Protein AF-A0A0J0YNX7-F1 (afdb_monomer)

Sequence (78 aa):
MVNRGETIVDGAVDPHDILRLQGIEALARYIVQEVQEDYRLQGVKISDKHIEEIIRQMLRRVNIVDAGETGFIAGEQV

Foldseek 3Di:
DDDFLDDPDDDDDDLVSCCVGVRLVSSLVVQLVVVCVVCVVVVHDDDSVVSSVVSCVVPPKDAACDQPPHPDDHRDID

pLDDT: mean 90.9, std 5.97, range [67.06, 96.81]

Mean predicted aligned error: 5.32 Å

Nearest PDB structures (foldseek):
  6psu-assembly1_J  TM=9.444E-01  e=2.441E-06  Escherichia coli
  4mex-assembly2_J  TM=9.582E-01  e=5.731E-06  Escherichia coli K-12
  6jcy-assembly1_D  TM=8.699E-01  e=1.638E-05  Mycobacterium tuberculosis H37Rv
  4oiq-assembly1_D  TM=9.294E-01  e=3.159E-05  Thermus thermophilus HB8
  5x22-assembly1_D  TM=9.222E-01  e=3.602E-05  Thermus thermophilus HB8

Solvent-accessible surface area (backbone atoms only — not comparable to full-atom values): 4959 Å² total; per-residue (Å²): 139,86,60,89,73,60,83,88,69,92,76,86,82,57,64,69,53,36,38,75,54,62,28,67,68,52,34,52,53,49,52,50,52,56,54,48,50,56,34,52,76,72,73,48,89,78,63,67,65,65,52,49,60,48,51,59,60,72,65,63,64,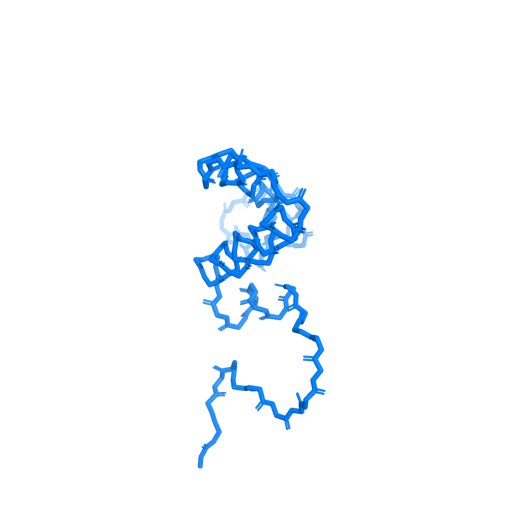47,71,36,81,71,36,85,95,53,93,60,53,67,72,38,77,82

Radius of gyration: 16.34 Å; Cα contacts (8 Å, |Δi|>4): 51; chains: 1; bounding box: 42×16×41 Å

Structure (mmCIF, N/CA/C/O backbone):
data_AF-A0A0J0YNX7-F1
#
_entry.id   AF-A0A0J0YNX7-F1
#
loop_
_atom_site.group_PDB
_atom_site.id
_atom_site.type_symbol
_atom_site.label_atom_id
_atom_site.label_alt_id
_atom_site.label_comp_id
_atom_site.label_asym_id
_atom_site.label_entity_id
_atom_site.label_seq_id
_atom_site.pdbx_PDB_ins_code
_atom_site.Cartn_x
_atom_site.Cartn_y
_atom_site.Cartn_z
_atom_site.occupancy
_atom_site.B_iso_or_equiv
_atom_site.auth_seq_id
_atom_site.auth_comp_id
_atom_site.auth_asym_id
_atom_site.auth_atom_id
_atom_site.pdbx_PDB_model_num
ATOM 1 N N . MET A 1 1 ? -16.989 1.886 -22.570 1.00 67.06 1 MET A N 1
ATOM 2 C CA . MET A 1 1 ? -15.511 1.978 -22.573 1.00 67.06 1 MET A CA 1
ATOM 3 C C . MET A 1 1 ? -15.039 1.425 -21.249 1.00 67.06 1 MET A C 1
ATOM 5 O O . MET A 1 1 ? -15.711 1.703 -20.270 1.00 67.06 1 MET A O 1
ATOM 9 N N . VAL A 1 2 ? -13.961 0.644 -21.245 1.00 74.94 2 VAL A N 1
ATOM 10 C CA . VAL A 1 2 ? -13.373 0.053 -20.032 1.00 74.94 2 VAL A CA 1
ATOM 11 C C . VAL A 1 2 ? -12.057 0.772 -19.748 1.00 74.94 2 VAL A C 1
ATOM 13 O O . VAL A 1 2 ? -11.275 0.985 -20.679 1.00 74.94 2 VAL A O 1
ATOM 16 N N . ASN A 1 3 ? -11.824 1.164 -18.496 1.00 80.81 3 ASN A N 1
ATOM 17 C CA . ASN A 1 3 ? -10.625 1.882 -18.064 1.00 80.81 3 ASN A CA 1
ATOM 18 C C . ASN A 1 3 ? -9.598 0.945 -17.411 1.00 80.81 3 ASN A C 1
ATOM 20 O O . ASN A 1 3 ? -9.925 -0.111 -16.871 1.00 80.81 3 ASN A O 1
ATOM 24 N N . ARG A 1 4 ? -8.317 1.333 -17.439 1.00 75.38 4 ARG A N 1
ATOM 25 C CA . ARG A 1 4 ? -7.248 0.564 -16.785 1.00 75.38 4 ARG A CA 1
ATOM 26 C C . ARG A 1 4 ? -7.515 0.485 -15.276 1.00 75.38 4 ARG A C 1
ATOM 28 O O . ARG A 1 4 ? -7.641 1.517 -14.629 1.00 75.38 4 ARG A O 1
ATOM 35 N N . GLY A 1 5 ? -7.552 -0.733 -14.735 1.00 76.12 5 GLY A N 1
ATOM 36 C CA . GLY A 1 5 ? -7.820 -0.979 -13.313 1.00 76.12 5 GLY A CA 1
ATOM 37 C C . GLY A 1 5 ? -9.301 -1.097 -12.944 1.00 76.12 5 GLY A C 1
ATOM 38 O O . GLY A 1 5 ? -9.594 -1.209 -11.758 1.0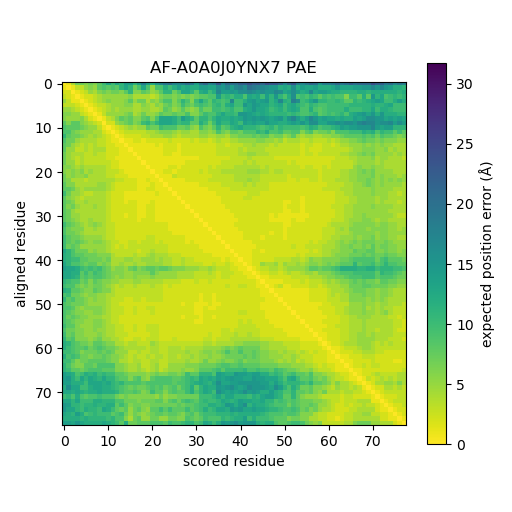0 76.12 5 GLY A O 1
ATOM 39 N N . GLU A 1 6 ? -10.212 -1.077 -13.923 1.00 81.62 6 GLU A N 1
ATOM 40 C CA . GLU A 1 6 ? -11.638 -1.344 -13.720 1.00 81.62 6 GLU A CA 1
ATOM 41 C C . GLU A 1 6 ? -11.887 -2.844 -13.502 1.00 81.62 6 GLU A C 1
ATOM 43 O O . GLU A 1 6 ? -11.370 -3.683 -14.243 1.00 81.62 6 GLU A O 1
ATOM 48 N N . THR A 1 7 ? -12.672 -3.181 -12.477 1.00 80.06 7 THR A N 1
ATOM 49 C CA . THR A 1 7 ? -13.057 -4.563 -12.171 1.00 80.06 7 THR A CA 1
ATOM 50 C C . THR A 1 7 ? -13.993 -5.095 -13.252 1.00 80.06 7 THR A C 1
ATOM 52 O O . THR A 1 7 ? -15.037 -4.508 -13.521 1.00 80.06 7 THR A O 1
ATOM 55 N N . ILE A 1 8 ? -13.624 -6.222 -13.862 1.00 83.12 8 ILE A N 1
ATOM 56 C CA . ILE A 1 8 ? -14.389 -6.845 -14.959 1.00 83.12 8 ILE A CA 1
ATOM 57 C C . ILE A 1 8 ? -15.216 -8.045 -14.465 1.00 83.12 8 ILE A C 1
ATOM 59 O O . ILE A 1 8 ? -16.196 -8.431 -15.096 1.00 83.12 8 ILE A O 1
ATOM 63 N N . VAL A 1 9 ? -14.832 -8.634 -13.332 1.00 82.31 9 VAL A N 1
ATOM 64 C CA . VAL A 1 9 ? -15.449 -9.826 -12.735 1.00 82.31 9 VAL A CA 1
ATOM 65 C C . VAL A 1 9 ? -15.568 -9.656 -11.227 1.00 82.31 9 VAL A C 1
ATOM 67 O O . VAL A 1 9 ? -14.672 -9.090 -10.603 1.00 82.31 9 VAL A O 1
ATOM 70 N N . ASP A 1 10 ? -16.659 -10.167 -10.656 1.00 78.50 10 ASP A N 1
ATOM 71 C CA . ASP A 1 10 ? -16.867 -10.188 -9.207 1.00 78.50 10 ASP A CA 1
ATOM 72 C C . ASP A 1 10 ? -15.881 -11.135 -8.511 1.00 78.50 10 ASP A C 1
ATOM 74 O O . ASP A 1 10 ? -15.521 -12.192 -9.037 1.00 78.50 10 ASP A O 1
ATOM 78 N N . GLY A 1 11 ? -15.470 -10.766 -7.299 1.00 83.00 11 GLY A N 1
ATOM 79 C CA . GLY A 1 11 ? -14.568 -11.561 -6.474 1.00 83.00 11 GLY A CA 1
ATOM 80 C C . GLY A 1 11 ? -13.713 -10.713 -5.541 1.00 83.00 11 GLY A C 1
ATOM 81 O O . GLY A 1 11 ? -13.841 -9.490 -5.485 1.00 83.00 11 GLY A O 1
ATOM 82 N N . ALA A 1 12 ? -12.833 -11.386 -4.800 1.00 83.75 12 ALA A N 1
ATOM 83 C CA . ALA A 1 12 ? -11.830 -10.716 -3.984 1.00 83.75 12 ALA A CA 1
ATOM 84 C C . ALA A 1 12 ? -10.812 -10.004 -4.884 1.00 83.75 12 ALA A C 1
ATOM 86 O O . ALA A 1 12 ? -10.360 -10.558 -5.888 1.00 83.75 12 ALA A O 1
ATOM 87 N N . VAL A 1 13 ? -10.449 -8.780 -4.513 1.00 85.69 13 VAL A N 1
ATOM 88 C CA . VAL A 1 13 ? -9.480 -7.987 -5.269 1.00 85.69 13 VAL A CA 1
ATOM 89 C C . VAL A 1 13 ? -8.066 -8.460 -4.933 1.00 85.69 13 VAL A C 1
ATOM 91 O O . VAL A 1 13 ? -7.718 -8.588 -3.760 1.00 85.69 13 VAL A O 1
ATOM 94 N N . ASP A 1 14 ? -7.236 -8.697 -5.953 1.00 90.94 14 ASP A N 1
ATOM 95 C CA . ASP A 1 14 ? -5.823 -9.037 -5.759 1.00 90.94 14 ASP A CA 1
ATOM 96 C C . ASP A 1 14 ? -5.004 -7.768 -5.423 1.00 90.94 14 ASP A C 1
ATOM 98 O O . ASP A 1 14 ? -4.920 -6.850 -6.251 1.00 90.94 14 ASP A O 1
ATOM 102 N N . PRO A 1 15 ? -4.348 -7.696 -4.246 1.00 91.69 15 PRO A N 1
ATOM 103 C CA . PRO A 1 15 ? -3.482 -6.579 -3.868 1.00 91.69 15 PRO A CA 1
ATOM 104 C C . PRO A 1 15 ? -2.365 -6.270 -4.882 1.00 91.69 15 PRO A C 1
ATOM 106 O O . PRO A 1 15 ? -1.992 -5.106 -5.062 1.00 91.69 15 PRO A O 1
ATOM 109 N N . HIS A 1 16 ? -1.828 -7.284 -5.568 1.00 90.50 16 HIS A N 1
ATOM 110 C CA . HIS A 1 16 ? -0.798 -7.093 -6.590 1.00 90.50 16 HIS A CA 1
ATOM 111 C C . HIS A 1 16 ? -1.344 -6.375 -7.828 1.00 90.50 16 HIS A C 1
ATOM 113 O O . HIS A 1 16 ? -0.637 -5.554 -8.424 1.00 90.50 16 HIS A O 1
ATOM 119 N N . ASP A 1 17 ? -2.604 -6.620 -8.190 1.00 92.06 17 ASP A N 1
ATOM 120 C CA . ASP A 1 17 ? -3.260 -5.918 -9.291 1.00 92.06 17 ASP A CA 1
ATOM 121 C C . ASP A 1 17 ? -3.596 -4.475 -8.925 1.00 92.06 17 ASP A C 1
ATOM 123 O O . ASP A 1 17 ? -3.356 -3.578 -9.739 1.00 92.06 17 ASP A O 1
ATOM 127 N N . ILE A 1 18 ? -4.037 -4.214 -7.688 1.00 92.81 18 ILE A N 1
ATOM 128 C CA . ILE A 1 18 ? -4.217 -2.839 -7.194 1.00 92.81 18 ILE A CA 1
ATOM 129 C C . ILE A 1 18 ? -2.894 -2.074 -7.301 1.00 92.81 18 ILE A C 1
ATOM 131 O O . ILE A 1 18 ? -2.853 -0.991 -7.884 1.00 92.81 18 ILE A O 1
ATOM 135 N N . LEU A 1 19 ? -1.788 -2.649 -6.817 1.00 92.19 19 LEU A N 1
ATOM 136 C CA . LEU A 1 19 ? -0.476 -2.001 -6.881 1.00 92.19 19 LEU A CA 1
ATOM 137 C C . LEU A 1 19 ? -0.048 -1.697 -8.321 1.00 92.19 19 LEU A C 1
ATOM 139 O O . LEU A 1 19 ? 0.410 -0.594 -8.617 1.00 92.19 19 LEU A O 1
ATOM 143 N N . ARG A 1 20 ? -0.204 -2.667 -9.225 1.00 90.19 20 ARG A N 1
ATOM 144 C CA . ARG A 1 20 ? 0.258 -2.575 -10.616 1.00 90.19 20 ARG A CA 1
ATOM 145 C C . ARG A 1 20 ? -0.595 -1.642 -11.480 1.00 90.19 20 ARG A C 1
ATOM 147 O O . ARG A 1 20 ? -0.079 -1.037 -12.427 1.00 90.19 20 ARG A O 1
ATOM 154 N N . LEU A 1 21 ? -1.896 -1.565 -11.206 1.00 92.31 21 LEU A N 1
ATOM 155 C CA . LEU A 1 21 ? -2.862 -0.842 -12.037 1.00 92.31 21 LEU A CA 1
ATOM 156 C C . LEU A 1 21 ? -3.260 0.514 -11.447 1.00 92.31 21 LEU A C 1
ATOM 158 O O . LEU A 1 21 ? -3.437 1.457 -12.215 1.00 92.31 21 LEU A O 1
ATOM 162 N N . GLN A 1 22 ? -3.376 0.610 -10.121 1.00 91.75 22 GLN A N 1
ATOM 163 C CA . GLN A 1 22 ? -3.891 1.782 -9.400 1.00 91.75 22 GLN A CA 1
ATOM 164 C C . GLN A 1 22 ? -2.837 2.458 -8.500 1.00 91.75 22 GLN A C 1
ATOM 166 O O . GLN A 1 22 ? -3.011 3.612 -8.112 1.00 91.75 22 GLN A O 1
ATOM 171 N N . GLY A 1 23 ? -1.723 1.781 -8.206 1.00 92.25 23 GLY A N 1
ATOM 172 C CA . GLY A 1 23 ? -0.567 2.348 -7.509 1.00 92.25 23 GLY A CA 1
ATOM 173 C C . GLY A 1 23 ? -0.569 2.161 -5.988 1.00 92.25 23 GLY A C 1
ATOM 174 O O . GLY A 1 23 ? -1.481 1.589 -5.390 1.00 92.25 23 GLY A O 1
ATOM 175 N N . ILE A 1 24 ? 0.498 2.664 -5.356 1.00 94.19 24 ILE A N 1
ATOM 176 C CA . ILE A 1 24 ? 0.788 2.473 -3.924 1.00 94.19 24 ILE A CA 1
ATOM 177 C C . ILE A 1 24 ? -0.313 3.045 -3.029 1.00 94.19 24 ILE A C 1
ATOM 179 O O . ILE A 1 24 ? -0.720 2.394 -2.071 1.00 94.19 24 ILE A O 1
ATOM 183 N N . GLU A 1 25 ? -0.812 4.244 -3.330 1.00 94.69 25 GLU A N 1
ATOM 184 C CA . GLU A 1 25 ? -1.825 4.877 -2.484 1.00 94.69 25 GLU A CA 1
ATOM 185 C C . GLU A 1 25 ? -3.150 4.108 -2.477 1.00 94.69 25 GLU A C 1
ATOM 187 O O . GLU A 1 25 ? -3.801 4.006 -1.438 1.00 94.69 25 GLU A O 1
ATOM 192 N N . ALA A 1 26 ? -3.552 3.563 -3.630 1.00 94.25 26 ALA A N 1
ATOM 193 C CA . ALA A 1 26 ? -4.758 2.752 -3.740 1.00 94.25 26 ALA A CA 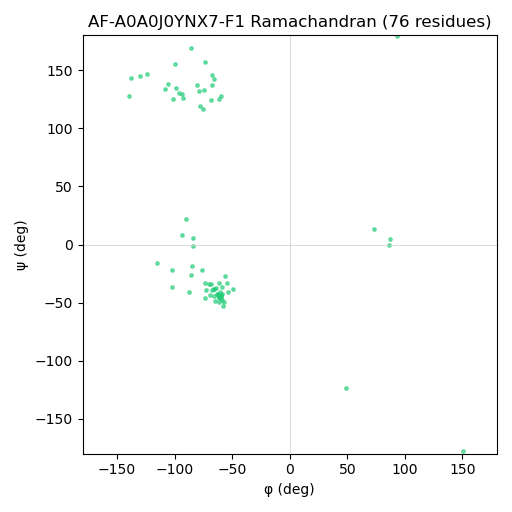1
ATOM 194 C C . ALA A 1 26 ? -4.614 1.456 -2.936 1.00 94.25 26 ALA A C 1
ATOM 196 O O . ALA A 1 26 ? -5.507 1.120 -2.161 1.00 94.25 26 ALA A O 1
ATOM 197 N N . LEU A 1 27 ? -3.456 0.792 -3.043 1.00 95.25 27 LEU A N 1
ATOM 198 C CA . LEU A 1 27 ? -3.153 -0.401 -2.257 1.00 95.25 27 LEU A CA 1
ATOM 199 C C . LEU A 1 27 ? -3.149 -0.105 -0.751 1.00 95.25 27 LEU A C 1
ATOM 201 O O . LEU A 1 27 ? -3.730 -0.860 0.022 1.00 95.25 27 LEU A O 1
ATOM 205 N N . ALA A 1 28 ? -2.518 0.991 -0.325 1.00 95.81 28 ALA A N 1
ATOM 206 C CA . ALA A 1 28 ? -2.451 1.349 1.087 1.00 95.81 28 ALA A CA 1
ATOM 207 C C . ALA A 1 28 ? -3.849 1.592 1.671 1.00 95.81 28 ALA A C 1
ATOM 209 O O . ALA A 1 28 ? -4.176 1.036 2.717 1.00 95.81 28 ALA A O 1
ATOM 210 N N . ARG A 1 29 ? -4.699 2.354 0.968 1.00 95.81 29 ARG A N 1
ATOM 211 C CA . ARG A 1 29 ? -6.092 2.580 1.386 1.00 95.81 29 ARG A CA 1
ATOM 212 C C . ARG A 1 29 ? -6.884 1.279 1.465 1.00 95.81 29 ARG A C 1
ATOM 214 O O . ARG A 1 29 ? -7.579 1.075 2.455 1.00 95.81 29 ARG A O 1
ATOM 221 N N . TYR A 1 30 ? -6.741 0.412 0.464 1.00 95.25 30 TYR A N 1
ATOM 222 C CA . TYR A 1 30 ? -7.391 -0.896 0.443 1.00 95.25 30 TYR A CA 1
ATOM 223 C C . TYR A 1 30 ? -7.006 -1.735 1.669 1.00 95.25 30 TYR A C 1
ATOM 225 O O . TYR A 1 30 ? -7.881 -2.156 2.419 1.00 95.25 30 TYR A O 1
ATOM 233 N N . ILE A 1 31 ? -5.705 -1.900 1.941 1.00 95.75 31 ILE A N 1
ATOM 234 C CA . ILE A 1 31 ? -5.242 -2.702 3.085 1.00 95.75 31 ILE A CA 1
ATOM 235 C C . ILE A 1 31 ? -5.716 -2.096 4.413 1.00 95.75 31 ILE A C 1
ATOM 237 O O . ILE A 1 31 ? -6.158 -2.837 5.287 1.00 95.75 31 ILE A O 1
ATOM 241 N N . VAL A 1 32 ? -5.649 -0.768 4.584 1.00 96.81 32 VAL A N 1
ATOM 242 C CA . VAL A 1 32 ? -6.136 -0.120 5.815 1.00 96.81 32 VAL A CA 1
ATOM 243 C C . VAL A 1 32 ? -7.623 -0.396 6.026 1.00 96.81 32 VAL A C 1
ATOM 245 O O . VAL A 1 32 ? -8.017 -0.714 7.145 1.00 96.81 32 VAL A O 1
ATOM 248 N N . GLN A 1 33 ? -8.443 -0.302 4.976 1.00 95.50 33 GLN A N 1
ATOM 249 C CA . GLN A 1 33 ? -9.882 -0.548 5.072 1.00 95.50 33 GLN A CA 1
ATOM 250 C C . GLN A 1 33 ? -10.206 -2.000 5.429 1.00 95.50 33 GLN A C 1
ATOM 252 O O . GLN A 1 33 ? -10.964 -2.207 6.375 1.00 95.50 33 GLN A O 1
ATOM 257 N N . GLU A 1 34 ? -9.601 -2.967 4.736 1.00 94.50 34 GLU A N 1
ATOM 258 C CA . GLU A 1 34 ? -9.817 -4.400 4.983 1.00 94.50 34 GLU A CA 1
ATOM 259 C C . GLU A 1 34 ? -9.394 -4.789 6.404 1.00 94.50 34 GLU A C 1
ATOM 261 O O . GLU A 1 34 ? -10.173 -5.362 7.164 1.00 94.50 34 GLU A O 1
ATOM 266 N N . VAL A 1 35 ? -8.188 -4.385 6.821 1.00 95.19 35 VAL A N 1
ATOM 267 C CA . VAL A 1 35 ? -7.694 -4.676 8.173 1.00 95.19 35 VAL A CA 1
ATOM 268 C C . VAL A 1 35 ? -8.577 -3.998 9.223 1.00 95.19 35 VAL A C 1
ATOM 270 O O . VAL A 1 35 ? -8.916 -4.614 10.230 1.00 95.19 35 VAL A O 1
ATOM 273 N N . GLN A 1 36 ? -8.994 -2.747 9.014 1.00 95.88 36 GLN A N 1
ATOM 274 C CA . GLN A 1 36 ? -9.884 -2.086 9.967 1.00 95.88 36 GLN A CA 1
ATOM 275 C C . GLN A 1 36 ? -11.252 -2.767 10.081 1.00 95.88 36 GLN A C 1
ATOM 277 O O . GLN A 1 36 ? -11.795 -2.818 11.183 1.00 95.88 36 GLN A O 1
ATOM 282 N N . GLU A 1 37 ? -11.823 -3.272 8.985 1.00 94.69 37 GLU A N 1
ATOM 283 C CA . GLU A 1 37 ? -13.099 -3.998 9.006 1.00 94.69 37 GLU A CA 1
ATOM 284 C C . GLU A 1 37 ? -13.011 -5.234 9.916 1.00 94.69 37 GLU A C 1
ATOM 286 O O . GLU A 1 37 ? -13.832 -5.385 10.823 1.00 94.69 37 GLU A O 1
ATOM 291 N N . ASP A 1 38 ? -11.957 -6.040 9.780 1.00 94.81 38 ASP A N 1
ATOM 292 C CA . ASP A 1 38 ? -11.740 -7.233 10.607 1.00 94.81 38 ASP A CA 1
ATOM 293 C C . ASP A 1 38 ? -11.584 -6.906 12.100 1.00 94.81 38 ASP A C 1
ATOM 295 O O . ASP A 1 38 ? -12.179 -7.562 12.964 1.00 94.81 38 ASP A O 1
ATOM 299 N N . TYR A 1 39 ? -10.813 -5.866 12.432 1.00 95.06 39 TYR A N 1
ATOM 300 C CA . TYR A 1 39 ? -10.638 -5.433 13.823 1.00 95.06 39 TYR A CA 1
ATOM 301 C C . TYR A 1 39 ? -11.934 -4.853 14.405 1.00 95.06 39 TYR A C 1
ATOM 303 O O . TYR A 1 39 ? -12.279 -5.148 15.556 1.00 95.06 39 TYR A O 1
ATOM 311 N N . ARG A 1 40 ? -12.698 -4.094 13.603 1.00 94.00 40 ARG A N 1
ATOM 312 C CA . ARG A 1 40 ? -14.034 -3.611 13.980 1.00 94.00 40 ARG A CA 1
ATOM 313 C C . ARG A 1 40 ? -14.981 -4.769 14.279 1.00 94.00 40 ARG A C 1
ATOM 315 O O . ARG A 1 40 ? -15.668 -4.713 15.299 1.00 94.00 40 ARG A O 1
ATOM 322 N N . LEU A 1 41 ? -14.992 -5.815 13.449 1.00 94.81 41 LEU A N 1
ATOM 323 C CA . LEU A 1 41 ? -15.832 -7.005 13.639 1.00 94.81 41 LEU A CA 1
ATOM 324 C C . LEU A 1 41 ? -15.515 -7.741 14.947 1.00 94.81 41 LEU A C 1
ATOM 326 O O . LEU A 1 41 ? -16.415 -8.267 15.598 1.00 94.81 41 LEU A O 1
ATOM 330 N N . GLN A 1 42 ? -14.253 -7.725 15.376 1.00 92.38 42 GLN A N 1
ATOM 331 C CA . GLN A 1 42 ? -13.809 -8.310 16.646 1.00 92.38 42 GLN A CA 1
ATOM 332 C C . GLN A 1 42 ? -14.003 -7.372 17.852 1.00 92.38 42 GLN A C 1
ATOM 334 O O . GLN A 1 42 ? -13.692 -7.741 18.985 1.00 92.38 42 GLN A O 1
ATOM 339 N N . GLY A 1 43 ? -14.511 -6.153 17.635 1.00 93.56 43 GLY A N 1
ATOM 340 C CA . GLY A 1 43 ? -14.714 -5.147 18.679 1.00 93.56 43 GLY A CA 1
ATOM 341 C C . GLY A 1 43 ? -13.423 -4.496 19.186 1.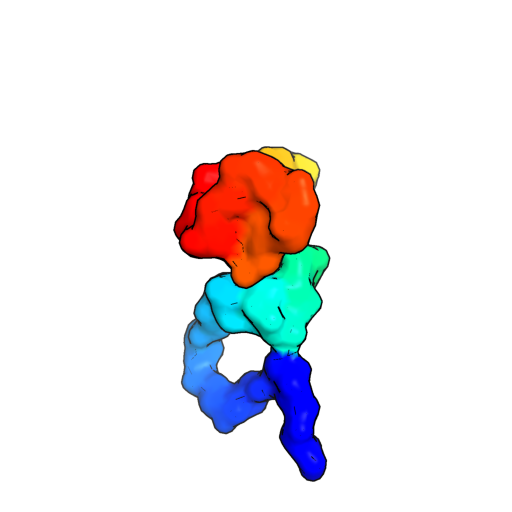00 93.56 43 GLY A C 1
ATOM 342 O O . GLY A 1 43 ? -13.437 -3.828 20.223 1.00 93.56 43 GLY A O 1
ATOM 343 N N . VAL A 1 44 ? -12.305 -4.670 18.477 1.00 96.12 44 VAL A N 1
ATOM 344 C CA . VAL A 1 44 ? -10.996 -4.129 18.852 1.00 96.12 44 VAL A CA 1
ATOM 345 C C . VAL A 1 44 ? -10.761 -2.810 18.120 1.00 96.12 44 VAL A C 1
ATOM 347 O O . VAL A 1 44 ? -10.904 -2.716 16.906 1.00 96.12 44 VAL A O 1
ATOM 350 N N . LYS A 1 45 ? -10.368 -1.766 18.858 1.00 93.38 45 LYS A N 1
ATOM 351 C CA . LYS A 1 45 ? -10.006 -0.469 18.271 1.00 93.38 45 LYS A CA 1
ATOM 352 C C . LYS A 1 45 ? -8.507 -0.416 18.003 1.00 93.38 45 LYS A C 1
ATOM 354 O O . LYS A 1 45 ? -7.715 -0.586 18.927 1.00 93.38 45 LYS A O 1
ATOM 359 N N . ILE A 1 46 ? -8.132 -0.105 16.768 1.00 94.50 46 ILE A N 1
ATOM 360 C CA . ILE A 1 46 ? -6.748 0.132 16.352 1.00 94.50 46 ILE A CA 1
ATOM 361 C C . ILE A 1 46 ? -6.667 1.444 15.564 1.00 94.50 46 ILE A C 1
ATOM 363 O O . ILE A 1 46 ? -7.607 1.825 14.871 1.00 94.50 46 ILE A O 1
ATOM 367 N N . SER A 1 47 ? -5.563 2.175 15.714 1.00 95.75 47 SER A N 1
ATOM 368 C CA . SER A 1 47 ? -5.309 3.387 14.929 1.00 95.75 47 SER A CA 1
ATOM 369 C C . SER A 1 47 ? -4.772 3.025 13.547 1.00 95.75 47 SER A C 1
ATOM 371 O O . SER A 1 47 ? -3.848 2.214 13.454 1.00 95.75 47 SER A O 1
ATOM 373 N N . ASP A 1 48 ? -5.270 3.705 12.510 1.00 95.81 48 ASP A N 1
ATOM 374 C CA . ASP A 1 48 ? -4.794 3.574 11.125 1.00 95.81 48 ASP A CA 1
ATOM 375 C C . ASP A 1 48 ? -3.272 3.686 11.025 1.00 95.81 48 ASP A C 1
ATOM 377 O O . ASP A 1 48 ? -2.639 2.901 10.324 1.00 95.81 48 ASP A O 1
ATOM 381 N N . LYS A 1 49 ? -2.660 4.572 11.825 1.00 96.44 49 LYS A N 1
ATOM 382 C CA . LYS A 1 49 ? -1.209 4.774 11.839 1.00 96.44 49 LYS A CA 1
ATOM 383 C C . LYS A 1 49 ? -0.442 3.470 12.060 1.00 96.44 49 LYS A C 1
ATOM 385 O O . LYS A 1 49 ? 0.577 3.255 11.419 1.00 96.44 49 LYS A O 1
ATOM 390 N N . HIS A 1 50 ? -0.902 2.585 12.946 1.00 96.19 50 HIS A N 1
ATOM 391 C CA . HIS A 1 50 ? -0.208 1.313 13.179 1.00 96.19 50 HIS A CA 1
ATOM 392 C C . HIS A 1 50 ? -0.238 0.408 11.947 1.00 96.19 50 HIS A C 1
ATOM 394 O O . HIS A 1 50 ? 0.760 -0.241 11.641 1.00 96.19 50 HIS A O 1
ATOM 400 N N . ILE A 1 51 ? -1.359 0.400 11.230 1.00 96.31 51 ILE A N 1
ATOM 401 C CA . ILE A 1 51 ? -1.527 -0.371 10.000 1.00 96.31 51 ILE A CA 1
ATOM 402 C C . ILE A 1 51 ? -0.648 0.237 8.897 1.00 96.31 51 ILE A C 1
ATOM 404 O O . ILE A 1 51 ? 0.087 -0.478 8.219 1.00 96.31 51 ILE A O 1
ATOM 408 N N . GLU A 1 52 ? -0.629 1.563 8.776 1.00 96.12 52 GLU A N 1
ATOM 409 C CA . GLU A 1 52 ? 0.211 2.289 7.819 1.00 96.12 52 GLU A CA 1
ATOM 410 C C . GLU A 1 52 ? 1.714 2.052 8.040 1.00 96.12 52 GLU A C 1
ATOM 412 O O . GLU A 1 52 ? 2.459 1.866 7.075 1.00 96.12 52 GLU A O 1
ATOM 417 N N . GLU A 1 53 ? 2.178 2.010 9.296 1.00 96.81 53 GLU A N 1
ATOM 418 C CA . GLU A 1 53 ? 3.574 1.685 9.624 1.00 96.81 53 GLU A CA 1
ATOM 419 C C . GLU A 1 53 ? 3.982 0.292 9.106 1.00 96.81 53 GLU A C 1
ATOM 421 O O . GLU A 1 53 ? 5.117 0.108 8.641 1.00 96.81 53 GLU A O 1
ATOM 426 N N . ILE A 1 54 ? 3.056 -0.676 9.156 1.00 96.06 54 ILE A N 1
ATOM 427 C CA . ILE A 1 54 ? 3.245 -2.042 8.646 1.00 96.06 54 ILE A CA 1
ATOM 428 C C . ILE A 1 54 ? 3.214 -2.051 7.115 1.00 96.06 54 ILE A C 1
ATOM 430 O O . ILE A 1 54 ? 4.109 -2.628 6.497 1.00 96.06 54 ILE A O 1
ATOM 434 N N . ILE A 1 55 ? 2.252 -1.367 6.487 1.00 95.44 55 ILE A N 1
ATOM 435 C CA . ILE A 1 55 ? 2.145 -1.281 5.019 1.00 95.44 55 ILE A CA 1
ATOM 436 C C . ILE A 1 55 ? 3.409 -0.666 4.419 1.00 95.44 55 ILE A C 1
ATOM 438 O O . ILE A 1 55 ? 3.959 -1.190 3.449 1.00 95.44 55 ILE A O 1
ATOM 442 N N . ARG A 1 56 ? 3.951 0.390 5.039 1.00 94.44 56 ARG A N 1
ATOM 443 C CA . ARG A 1 56 ? 5.238 0.974 4.626 1.00 94.44 56 ARG A CA 1
ATOM 444 C C . ARG A 1 56 ? 6.369 -0.050 4.639 1.00 94.44 56 ARG A C 1
ATOM 446 O O . ARG A 1 56 ? 7.351 0.093 3.918 1.00 94.44 56 ARG A O 1
ATOM 453 N N . GLN A 1 57 ? 6.244 -1.073 5.475 1.00 94.75 57 GLN A N 1
ATOM 454 C CA . GLN A 1 57 ? 7.198 -2.160 5.591 1.00 94.75 57 GLN A CA 1
ATOM 455 C C . GLN A 1 57 ? 7.014 -3.300 4.612 1.00 94.75 57 GLN A C 1
ATOM 457 O O . GLN A 1 57 ? 8.009 -3.889 4.192 1.00 94.75 57 GLN A O 1
ATOM 462 N N . MET A 1 58 ? 5.795 -3.507 4.142 1.00 94.19 58 MET A N 1
ATOM 463 C CA . MET A 1 58 ? 5.515 -4.402 3.025 1.00 94.19 58 MET A CA 1
ATOM 464 C C . MET A 1 58 ? 6.037 -3.832 1.695 1.00 94.19 58 MET A C 1
ATOM 466 O O . MET A 1 58 ? 6.524 -4.581 0.854 1.00 94.19 58 MET A O 1
ATOM 470 N N . LEU A 1 59 ? 6.011 -2.505 1.524 1.00 91.31 59 LEU A N 1
ATOM 471 C CA . LEU A 1 59 ? 6.366 -1.807 0.278 1.00 91.31 59 LEU A CA 1
ATOM 472 C C . LEU A 1 59 ? 7.849 -1.412 0.157 1.00 91.31 59 LEU A C 1
ATOM 474 O O . LEU A 1 59 ? 8.194 -0.491 -0.578 1.00 91.31 59 LEU A O 1
ATOM 478 N N . ARG A 1 60 ? 8.739 -2.075 0.899 1.00 92.12 60 ARG A N 1
ATOM 479 C CA . ARG A 1 60 ? 10.160 -1.690 0.972 1.00 92.12 60 ARG A CA 1
ATOM 480 C C . ARG A 1 60 ? 10.996 -2.070 -0.232 1.00 92.12 60 ARG A C 1
ATOM 482 O O . ARG A 1 60 ? 12.063 -1.497 -0.394 1.00 92.12 60 ARG A O 1
ATOM 489 N N . ARG A 1 61 ? 10.542 -3.059 -0.997 1.00 90.25 61 ARG A N 1
ATOM 490 C CA . ARG A 1 61 ? 11.298 -3.623 -2.110 1.00 90.25 61 ARG A CA 1
ATOM 491 C C . ARG A 1 61 ? 10.719 -3.156 -3.429 1.00 90.25 61 ARG A C 1
ATOM 493 O O . ARG A 1 61 ? 9.499 -3.160 -3.601 1.00 90.25 61 ARG A O 1
ATOM 500 N N . VAL A 1 62 ? 11.592 -2.821 -4.366 1.00 89.81 62 VAL A N 1
ATOM 501 C CA . VAL A 1 62 ? 11.242 -2.452 -5.737 1.00 89.81 62 VAL A CA 1
ATOM 502 C C . VAL A 1 62 ? 11.982 -3.346 -6.726 1.00 89.81 62 VAL A C 1
ATOM 504 O O . VAL A 1 62 ? 13.098 -3.784 -6.469 1.00 89.81 62 VAL A O 1
ATOM 507 N N . ASN A 1 63 ? 11.345 -3.633 -7.863 1.00 91.31 63 ASN A N 1
ATOM 508 C CA . ASN A 1 63 ? 11.990 -4.340 -8.969 1.00 91.31 63 ASN A CA 1
ATOM 509 C C . ASN A 1 63 ? 12.551 -3.312 -9.954 1.00 91.31 63 ASN A C 1
ATOM 511 O O . ASN A 1 63 ? 11.815 -2.429 -10.406 1.00 91.31 63 ASN A O 1
ATOM 515 N N . ILE A 1 64 ? 13.819 -3.454 -10.328 1.00 93.12 64 ILE A N 1
ATOM 516 C CA . ILE A 1 64 ? 14.438 -2.608 -11.348 1.00 93.12 64 ILE A CA 1
ATOM 51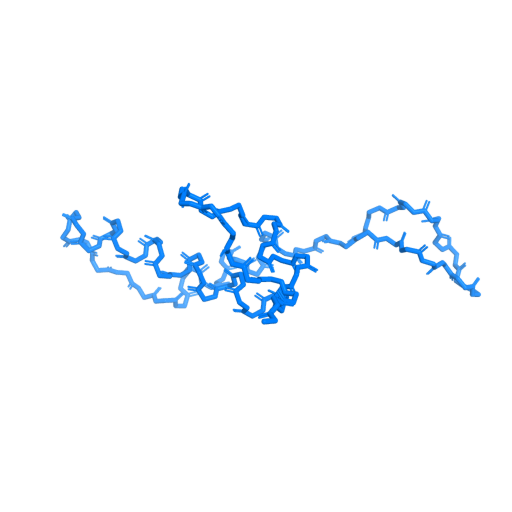7 C C . ILE A 1 64 ? 13.945 -3.039 -12.732 1.00 93.12 64 ILE A C 1
ATOM 519 O O . ILE A 1 64 ? 14.186 -4.164 -13.167 1.00 93.12 64 ILE A O 1
ATOM 523 N N . VAL A 1 65 ? 13.241 -2.142 -13.426 1.00 91.62 65 VAL A N 1
ATOM 524 C CA . VAL A 1 65 ? 12.738 -2.384 -14.792 1.00 91.62 65 VAL A CA 1
ATOM 525 C C . VAL A 1 65 ? 13.781 -1.997 -15.840 1.00 91.62 65 VAL A C 1
ATOM 527 O O . VAL A 1 65 ? 13.974 -2.724 -16.809 1.00 91.62 65 VAL A O 1
ATOM 530 N N . ASP A 1 66 ? 14.467 -0.875 -15.623 1.00 91.06 66 ASP A N 1
ATOM 531 C CA . ASP A 1 66 ? 15.548 -0.375 -16.469 1.00 91.06 66 ASP A CA 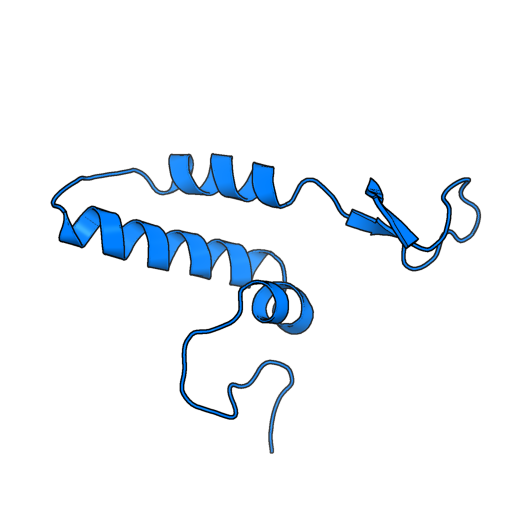1
ATOM 532 C C . ASP A 1 66 ? 16.653 0.191 -15.572 1.00 91.06 66 ASP A C 1
ATOM 534 O O . ASP A 1 66 ? 16.385 0.995 -14.676 1.00 91.06 66 ASP A O 1
ATOM 538 N N . ALA A 1 67 ? 17.882 -0.273 -15.791 1.00 89.50 67 ALA A N 1
ATOM 539 C CA . ALA A 1 67 ? 19.052 0.147 -15.033 1.00 89.50 67 ALA A CA 1
ATOM 540 C C . ALA A 1 67 ? 19.685 1.434 -15.589 1.00 89.50 67 ALA A C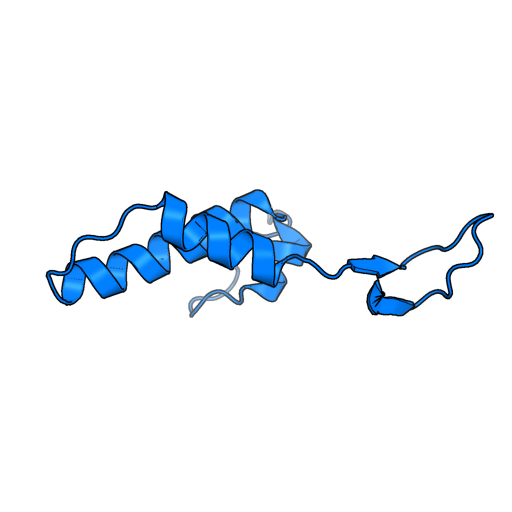 1
ATOM 542 O O . ALA A 1 67 ? 20.431 2.096 -14.864 1.00 89.50 67 ALA A O 1
ATOM 543 N N . GLY A 1 68 ? 19.394 1.818 -16.839 1.00 90.88 68 GLY A N 1
ATOM 544 C CA . GLY A 1 68 ? 19.987 2.990 -17.486 1.00 90.88 68 GLY A CA 1
ATOM 545 C C . GLY A 1 68 ? 21.515 3.025 -17.356 1.00 90.88 68 GLY A C 1
ATOM 546 O O . GLY A 1 68 ? 22.204 2.082 -17.734 1.00 90.88 68 GLY A O 1
ATOM 547 N N . GLU A 1 69 ? 22.042 4.114 -16.794 1.00 92.19 69 GLU A N 1
ATOM 548 C CA . GLU A 1 69 ? 23.482 4.313 -16.544 1.00 92.19 69 GLU A CA 1
ATOM 549 C C . GLU A 1 69 ? 23.929 3.887 -15.128 1.00 92.19 69 GLU A C 1
ATOM 551 O O . GLU A 1 69 ? 25.056 4.158 -14.714 1.00 92.19 69 GLU A O 1
ATOM 556 N N . THR A 1 70 ? 23.049 3.253 -14.348 1.00 92.12 70 THR A N 1
ATOM 557 C CA . THR A 1 70 ? 23.360 2.788 -12.988 1.00 92.12 70 THR A CA 1
ATOM 558 C C . THR A 1 70 ? 24.006 1.397 -12.991 1.00 92.12 70 THR A C 1
ATOM 560 O O . THR A 1 70 ? 24.021 0.698 -13.999 1.00 92.12 70 THR A O 1
ATOM 563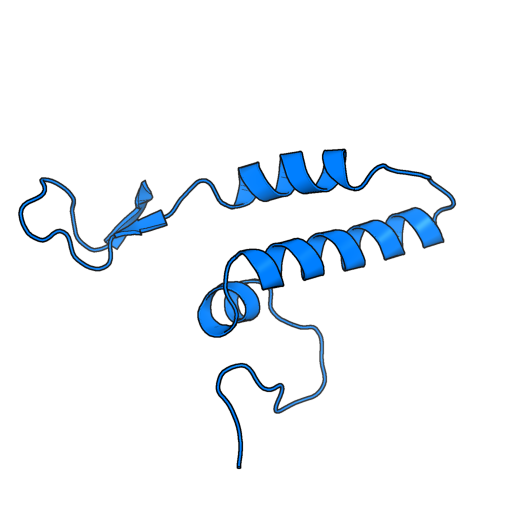 N N . GLY A 1 71 ? 24.538 0.973 -11.840 1.00 91.25 71 GLY A N 1
ATOM 564 C CA . GLY A 1 71 ? 25.116 -0.365 -11.663 1.00 91.25 71 GLY A CA 1
ATOM 565 C C . GLY A 1 71 ? 24.109 -1.473 -11.330 1.00 91.25 71 GLY A C 1
ATOM 566 O O . GLY A 1 71 ? 24.542 -2.576 -11.008 1.00 91.25 71 GLY A O 1
ATOM 567 N N . PHE A 1 72 ? 22.804 -1.188 -11.345 1.00 92.94 72 PHE A N 1
ATOM 568 C CA . PHE A 1 72 ? 21.774 -2.182 -11.039 1.00 92.94 72 PHE A CA 1
ATOM 569 C C . PHE A 1 72 ? 21.599 -3.193 -12.172 1.00 92.94 72 PHE A C 1
ATOM 571 O O . PHE A 1 72 ? 21.886 -2.914 -13.338 1.00 92.94 72 PHE A O 1
ATOM 578 N N . ILE A 1 73 ? 21.073 -4.368 -11.836 1.00 90.56 73 ILE A N 1
ATOM 579 C CA . ILE A 1 73 ? 20.710 -5.389 -12.819 1.00 90.56 73 ILE A CA 1
ATOM 580 C C . ILE A 1 73 ? 19.204 -5.306 -13.092 1.00 90.56 73 ILE A C 1
ATOM 582 O O . ILE A 1 73 ? 18.389 -5.216 -12.177 1.00 90.56 73 ILE A O 1
ATOM 586 N N . ALA A 1 74 ? 18.800 -5.357 -14.363 1.00 88.81 74 ALA A N 1
ATOM 587 C CA . ALA A 1 74 ? 17.383 -5.455 -14.707 1.00 88.81 74 ALA A CA 1
ATOM 588 C C . ALA A 1 74 ? 16.775 -6.733 -14.095 1.00 88.81 74 ALA A C 1
ATOM 590 O O . ALA A 1 74 ? 17.300 -7.833 -14.275 1.00 88.81 74 ALA A O 1
ATOM 591 N N . GLY A 1 75 ? 15.671 -6.585 -13.363 1.00 87.06 75 GLY A N 1
ATOM 592 C CA . GLY A 1 75 ? 15.052 -7.656 -12.579 1.00 87.06 75 GLY A CA 1
ATOM 593 C C . GLY A 1 75 ? 15.621 -7.837 -11.167 1.00 87.06 75 GLY A C 1
ATOM 594 O O . GLY A 1 75 ? 15.131 -8.692 -10.432 1.00 87.06 75 GLY A O 1
ATOM 595 N N . GLU A 1 76 ? 16.614 -7.043 -10.761 1.00 90.75 76 GLU A N 1
ATOM 596 C CA . GLU A 1 76 ? 17.090 -6.997 -9.377 1.00 90.75 76 GLU A CA 1
ATOM 597 C C . GLU A 1 76 ? 16.011 -6.435 -8.440 1.00 90.75 76 GLU A C 1
ATOM 599 O O . GLU A 1 76 ? 15.267 -5.516 -8.803 1.00 90.75 76 GLU A O 1
ATOM 604 N N . GLN A 1 77 ? 15.939 -6.997 -7.230 1.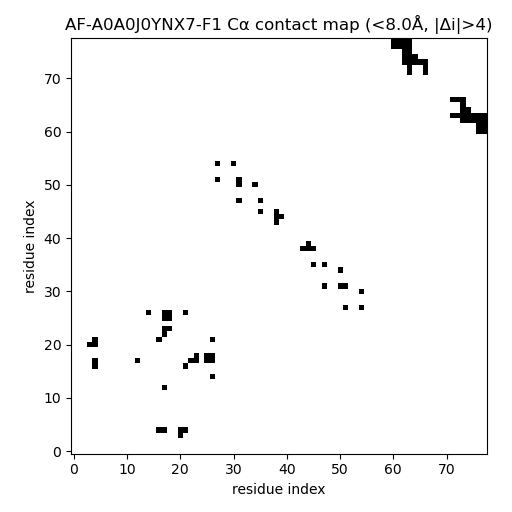00 89.56 77 GLN A N 1
ATOM 605 C CA . GLN A 1 77 ? 15.130 -6.472 -6.133 1.00 89.56 77 GLN A CA 1
ATOM 606 C C . GLN A 1 77 ? 16.004 -5.716 -5.147 1.00 89.56 77 GLN A C 1
ATOM 608 O O . GLN A 1 77 ? 16.936 -6.297 -4.588 1.00 89.56 77 GLN A O 1
ATOM 613 N N . VAL A 1 78 ? 15.639 -4.461 -4.895 1.00 84.38 78 VAL A N 1
ATOM 614 C CA . VAL A 1 78 ? 16.325 -3.558 -3.960 1.00 84.38 78 VAL A CA 1
ATOM 615 C C . VAL A 1 78 ? 15.351 -3.017 -2.930 1.00 84.38 78 VAL A C 1
ATOM 617 O O . VAL A 1 78 ? 14.187 -2.760 -3.314 1.00 84.38 78 VAL A O 1
#

Organism: NCBI:txid1470200

Secondary structure (DSSP, 8-state):
---TT---S-SPPPHHHHHHHH-HHHHHHHHHHHHHHHHHHTT----HHHHHHHHHHHT---B-S--TTSSPPTT-B-

InterPro domains:
  IPR007081 RNA polymerase Rpb1, domain 5 [PF04998] (2-72)